Protein AF-A0A7Y1URE2-F1 (afdb_monomer)

Nearest PDB structures (foldseek):
  4oi3-assembly1_B  TM=9.497E-01  e=1.411E-06  Streptomyces coelicolor A3(2)
  2hmf-assembly1_A  TM=4.119E-01  e=2.012E-03  Methanocaldococcus jannaschii
  6mx1-assembly1_B  TM=4.037E-01  e=8.600E-03  Escherichia coli str. K-12 substr. MG1655
  1wd6-assembly1_B  TM=5.639E-01  e=8.575E-02  Escherichia coli
  6m7y-assembly1_A  TM=5.126E-01  e=2.877E-01  Lactococcus lactis subsp. lactis

Solvent-accessible surface area (backbone atoms only — not comparable to full-atom values): 9422 Å² total; per-residue (Å²): 118,55,36,32,39,34,33,37,72,73,52,63,86,64,47,78,65,56,55,38,53,46,50,54,37,32,65,75,50,21,73,84,51,61,29,42,80,74,42,65,49,73,44,84,87,75,18,31,38,37,40,36,32,37,22,85,44,72,66,40,46,42,51,36,34,38,71,46,69,59,55,60,64,79,43,78,41,81,48,63,67,74,52,51,50,41,50,72,57,83,57,56,62,53,99,70,55,41,47,31,48,97,91,37,77,55,82,81,52,65,50,77,47,76,51,72,51,88,62,47,70,58,41,29,72,75,66,32,59,72,55,36,53,51,50,37,53,51,50,51,51,54,54,51,60,56,26,72,81,67,68,47,34,75,47,46,76,71,82,64,22,39,37,31,26,27,81,112

pLDDT: mean 90.83, std 6.1, range [66.94, 98.0]

Secondary structure (DSSP, 8-state):
--EEEEEE---TT--HHHHHHHHHHHHHHHHHHT-EEEEEEEETTTTEEEEEEE-SSHHHHHHHHHHHTS---SEEEEE-HHHHHHHH----B-TT--BEETTEE----EEEEE---TTHHHHHHHH-HHHHHHHHHHHHHHHHHHHHHHT-EEEEE-SSSEEEEEE-

Structure (mmCIF, N/CA/C/O backbone):
data_AF-A0A7Y1URE2-F1
#
_entry.id   AF-A0A7Y1URE2-F1
#
loop_
_atom_site.group_PDB
_atom_site.id
_atom_site.type_symbol
_atom_site.label_atom_id
_atom_site.label_alt_id
_atom_site.label_comp_id
_atom_site.label_asym_id
_atom_site.label_entity_id
_atom_site.label_seq_id
_atom_site.pdbx_PDB_ins_code
_atom_site.Cartn_x
_atom_site.Cartn_y
_atom_site.Cartn_z
_atom_site.occupancy
_atom_site.B_iso_or_equiv
_atom_site.auth_seq_id
_atom_site.auth_comp_id
_atom_site.auth_asym_id
_atom_site.auth_atom_id
_atom_site.pdbx_PDB_model_num
ATOM 1 N N . MET A 1 1 ? 15.505 -8.077 4.315 1.00 85.00 1 MET A N 1
ATOM 2 C CA . MET A 1 1 ? 16.072 -6.731 4.072 1.00 85.00 1 MET A CA 1
ATOM 3 C C . MET A 1 1 ? 14.947 -5.711 4.288 1.00 85.00 1 MET A C 1
ATOM 5 O O . MET A 1 1 ? 13.811 -6.160 4.448 1.00 85.00 1 MET A O 1
ATOM 9 N N . PRO A 1 2 ? 15.208 -4.398 4.436 1.00 93.31 2 PRO A N 1
ATOM 10 C CA . PRO A 1 2 ? 14.131 -3.410 4.531 1.00 93.31 2 PRO A CA 1
ATOM 11 C C . PRO A 1 2 ? 13.315 -3.336 3.234 1.00 93.31 2 PRO A C 1
ATOM 13 O O . PRO A 1 2 ? 13.784 -3.728 2.164 1.00 93.31 2 PRO A O 1
ATOM 16 N N . LEU A 1 3 ? 12.081 -2.847 3.360 1.00 93.44 3 LEU A N 1
ATOM 17 C CA . LEU A 1 3 ? 11.193 -2.581 2.235 1.00 93.44 3 LEU A CA 1
ATOM 18 C C . LEU A 1 3 ? 11.102 -1.083 1.996 1.00 93.44 3 LEU A C 1
ATOM 20 O O . LEU A 1 3 ? 10.970 -0.304 2.941 1.00 93.44 3 LEU A O 1
ATOM 24 N N . TYR A 1 4 ? 11.085 -0.706 0.730 1.00 94.50 4 TYR A N 1
ATOM 25 C CA . TYR A 1 4 ? 10.939 0.662 0.279 1.00 94.50 4 TYR A CA 1
ATOM 26 C C . TYR A 1 4 ? 9.796 0.754 -0.723 1.00 94.50 4 TYR A C 1
ATOM 28 O O . TYR A 1 4 ? 9.644 -0.107 -1.583 1.00 94.50 4 TYR A O 1
ATOM 36 N N . MET A 1 5 ? 8.993 1.800 -0.587 1.00 94.12 5 MET A N 1
ATOM 37 C CA . MET A 1 5 ? 8.100 2.278 -1.628 1.00 94.12 5 MET A CA 1
ATOM 38 C C . MET A 1 5 ? 8.769 3.481 -2.269 1.00 94.12 5 MET A C 1
ATOM 40 O O . MET A 1 5 ? 9.007 4.480 -1.582 1.00 94.12 5 MET A O 1
ATOM 44 N N . ASP A 1 6 ? 9.065 3.406 -3.553 1.00 95.19 6 ASP A N 1
ATOM 45 C CA . ASP A 1 6 ? 9.459 4.583 -4.303 1.00 95.19 6 ASP A CA 1
ATOM 46 C C . ASP A 1 6 ? 8.294 5.203 -5.073 1.00 95.19 6 ASP A C 1
ATOM 48 O O . ASP A 1 6 ? 7.226 4.611 -5.241 1.00 95.19 6 ASP A O 1
ATOM 52 N N . VAL A 1 7 ? 8.483 6.462 -5.463 1.00 95.06 7 VAL A N 1
ATOM 53 C CA . VAL A 1 7 ? 7.481 7.241 -6.180 1.00 95.06 7 VAL A CA 1
ATOM 54 C C . VAL A 1 7 ? 8.125 7.952 -7.362 1.00 95.06 7 VAL A C 1
ATOM 56 O O . VAL A 1 7 ? 9.088 8.720 -7.229 1.00 95.06 7 VAL A O 1
ATOM 59 N N . HIS A 1 8 ? 7.520 7.746 -8.526 1.00 93.25 8 HIS A N 1
ATOM 60 C CA . HIS A 1 8 ? 7.864 8.366 -9.797 1.00 93.25 8 HIS A CA 1
ATOM 61 C C . HIS A 1 8 ? 6.701 9.258 -10.250 1.00 93.25 8 HIS A C 1
ATOM 63 O O . HIS A 1 8 ? 5.836 8.817 -11.008 1.00 93.25 8 HIS A O 1
ATOM 69 N N . PRO A 1 9 ? 6.615 10.507 -9.760 1.00 91.56 9 PRO A N 1
ATOM 70 C CA . PRO A 1 9 ? 5.598 11.439 -10.212 1.00 91.56 9 PRO A CA 1
ATOM 71 C C . PRO A 1 9 ? 5.946 12.034 -11.581 1.00 91.56 9 PRO A C 1
ATOM 73 O O . PRO A 1 9 ? 7.115 12.168 -11.935 1.00 91.56 9 PRO A O 1
ATOM 76 N N . GLY A 1 10 ? 4.926 12.503 -12.302 1.00 87.75 10 GLY A N 1
ATOM 77 C CA . GLY A 1 10 ? 5.123 13.351 -13.477 1.00 87.75 10 GLY A CA 1
ATOM 78 C C . GLY A 1 10 ? 5.670 12.607 -14.693 1.00 87.75 10 GLY A C 1
ATOM 79 O O . GLY A 1 10 ? 6.438 13.187 -15.455 1.00 87.75 10 GLY A O 1
ATOM 80 N N . LEU A 1 11 ? 5.254 11.354 -14.890 1.00 88.88 11 LEU A N 1
ATOM 81 C CA . LEU A 1 11 ? 5.639 10.518 -16.033 1.00 88.88 11 LEU A CA 1
ATOM 82 C C . LEU A 1 11 ? 4.997 10.948 -17.366 1.00 88.88 11 LEU A C 1
ATOM 84 O O . LEU A 1 11 ? 5.199 10.297 -18.383 1.00 88.88 11 LEU A O 1
ATOM 88 N N . GLY A 1 12 ? 4.265 12.065 -17.389 1.00 87.69 12 GLY A N 1
ATOM 89 C CA . GLY A 1 12 ? 3.748 12.660 -18.618 1.00 87.69 12 GLY A CA 1
ATOM 90 C C . GLY A 1 12 ? 2.724 11.765 -19.309 1.00 87.69 12 GLY A C 1
ATOM 91 O O . GLY A 1 12 ? 1.686 11.463 -18.730 1.00 87.69 12 GLY A O 1
ATOM 92 N N . ASP A 1 13 ? 3.015 11.395 -20.552 1.00 88.50 13 ASP A N 1
ATOM 93 C CA . ASP A 1 13 ? 2.208 10.543 -21.427 1.00 88.50 13 ASP A CA 1
ATOM 94 C C . ASP A 1 13 ? 2.556 9.049 -21.329 1.00 88.50 13 ASP A C 1
ATOM 96 O O . ASP A 1 13 ? 2.117 8.273 -22.177 1.00 88.50 13 ASP A O 1
ATOM 100 N N . ALA A 1 14 ? 3.315 8.644 -20.302 1.00 92.31 14 ALA A N 1
ATOM 101 C CA . ALA A 1 14 ? 3.603 7.240 -20.038 1.00 92.31 14 ALA A CA 1
ATOM 102 C C . ALA A 1 14 ? 2.316 6.412 -19.928 1.00 92.31 14 ALA A C 1
ATOM 104 O O . ALA A 1 14 ? 1.350 6.799 -19.266 1.00 92.31 14 ALA A O 1
ATOM 105 N N . THR A 1 15 ? 2.338 5.249 -20.560 1.00 92.31 15 THR A N 1
ATOM 106 C CA . THR A 1 15 ? 1.251 4.275 -20.564 1.00 92.31 15 THR A CA 1
ATOM 107 C C . THR A 1 15 ? 1.475 3.193 -19.502 1.00 92.31 15 THR A C 1
ATOM 109 O O . THR A 1 15 ? 2.604 2.993 -19.040 1.00 92.31 15 THR A O 1
ATOM 112 N N . PRO A 1 16 ? 0.429 2.439 -19.114 1.00 90.00 16 PRO A N 1
ATOM 113 C CA . PRO A 1 16 ? 0.595 1.253 -18.273 1.00 90.00 16 PRO A CA 1
ATOM 114 C C . PRO A 1 16 ? 1.599 0.237 -18.845 1.00 90.00 16 PRO A C 1
ATOM 116 O O . PRO A 1 16 ? 2.261 -0.476 -18.088 1.00 90.00 16 PRO A O 1
ATOM 119 N N . GLU A 1 17 ? 1.703 0.144 -20.170 1.00 91.31 17 GLU A N 1
ATOM 120 C CA . GLU A 1 17 ? 2.661 -0.709 -20.875 1.00 91.31 17 GLU A CA 1
ATOM 121 C C . GLU A 1 17 ? 4.100 -0.208 -20.704 1.00 91.31 17 GLU A C 1
ATOM 123 O O . GLU A 1 17 ? 4.972 -1.017 -20.397 1.00 91.31 17 GLU A O 1
ATOM 128 N N . ASP A 1 18 ? 4.339 1.104 -20.805 1.00 93.56 18 ASP A N 1
ATOM 129 C CA . ASP A 1 18 ? 5.677 1.686 -20.606 1.00 93.56 18 ASP A CA 1
ATOM 130 C C . ASP A 1 18 ? 6.203 1.420 -19.185 1.00 93.56 18 ASP A C 1
ATOM 132 O O . ASP A 1 18 ? 7.375 1.093 -18.991 1.00 93.56 18 ASP A O 1
ATOM 136 N N . VAL A 1 19 ? 5.331 1.532 -18.174 1.00 93.75 19 VAL A N 1
ATOM 137 C CA . VAL A 1 19 ? 5.698 1.266 -16.771 1.00 93.75 19 VAL A CA 1
ATOM 138 C C . VAL A 1 19 ? 5.958 -0.223 -16.536 1.00 93.75 19 VAL A C 1
ATOM 140 O O . VAL A 1 19 ? 6.901 -0.572 -15.829 1.00 93.75 19 VAL A O 1
ATOM 143 N N . ALA A 1 20 ? 5.168 -1.103 -17.157 1.00 93.38 20 ALA A N 1
ATOM 144 C CA . ALA A 1 20 ? 5.401 -2.543 -17.095 1.00 93.38 20 ALA A CA 1
ATOM 145 C C . ALA A 1 20 ? 6.742 -2.930 -17.738 1.00 93.38 20 ALA A C 1
ATOM 147 O O . ALA A 1 20 ? 7.493 -3.715 -17.165 1.00 93.38 20 ALA A O 1
ATOM 148 N N . GLU A 1 21 ? 7.077 -2.355 -18.896 1.00 95.00 21 GLU A N 1
ATOM 149 C CA . GLU A 1 21 ? 8.365 -2.586 -19.557 1.00 95.00 21 GLU A CA 1
ATOM 150 C C . GLU A 1 21 ? 9.540 -2.099 -18.695 1.00 95.00 21 GLU A C 1
ATOM 152 O O . GLU A 1 21 ? 10.533 -2.815 -18.548 1.00 95.00 21 GLU A O 1
ATOM 157 N N . ALA A 1 22 ? 9.419 -0.923 -18.069 1.00 95.69 22 AL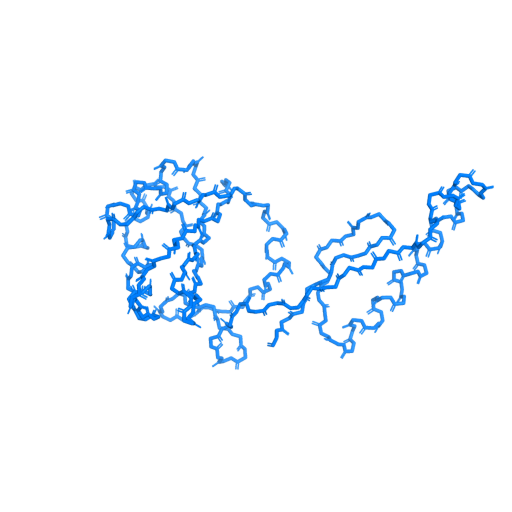A A N 1
ATOM 158 C CA . ALA A 1 22 ? 10.431 -0.413 -17.144 1.00 95.69 22 ALA A CA 1
ATOM 159 C C . ALA A 1 22 ? 10.662 -1.368 -15.959 1.00 95.69 22 ALA A C 1
ATOM 161 O O . ALA A 1 22 ? 11.807 -1.727 -15.684 1.00 95.69 22 ALA A O 1
ATOM 162 N N . HIS A 1 23 ? 9.584 -1.854 -15.336 1.00 95.88 23 HIS A N 1
ATOM 163 C CA . HIS A 1 23 ? 9.655 -2.829 -14.243 1.00 95.88 23 HIS A CA 1
ATOM 164 C C . HIS A 1 23 ? 10.281 -4.160 -14.685 1.00 95.88 23 HIS A C 1
ATOM 166 O O . HIS A 1 23 ? 11.103 -4.741 -13.979 1.00 95.88 23 HIS A O 1
ATOM 172 N N . LEU A 1 24 ? 9.965 -4.643 -15.889 1.00 96.19 24 LEU A N 1
ATOM 173 C CA . LEU A 1 24 ? 10.601 -5.843 -16.438 1.00 96.19 24 LEU A CA 1
ATOM 174 C C . LEU A 1 24 ? 12.114 -5.655 -16.645 1.00 96.19 24 LEU A C 1
ATOM 176 O O . LEU A 1 24 ? 12.871 -6.604 -16.432 1.00 96.19 24 LEU A O 1
ATOM 180 N N . HIS A 1 25 ? 12.576 -4.460 -17.025 1.00 96.88 25 HIS A N 1
ATOM 181 C CA . HIS A 1 25 ? 14.011 -4.157 -17.088 1.00 96.88 25 HIS A CA 1
ATOM 182 C C . HIS A 1 25 ? 14.665 -4.132 -15.703 1.00 96.88 25 HIS A C 1
ATOM 184 O O . HIS A 1 25 ? 15.783 -4.632 -15.560 1.00 96.88 25 HIS A O 1
ATOM 190 N N . ASP A 1 26 ? 13.978 -3.620 -14.680 1.00 97.19 26 ASP A N 1
ATOM 191 C CA . ASP A 1 26 ? 14.453 -3.690 -13.296 1.00 97.19 26 ASP A CA 1
ATOM 192 C C . ASP A 1 26 ? 14.645 -5.145 -12.847 1.00 97.19 26 ASP A C 1
ATOM 194 O O . ASP A 1 26 ? 15.719 -5.522 -12.367 1.00 97.19 26 ASP A O 1
ATOM 198 N N . LEU A 1 27 ? 13.642 -5.997 -13.088 1.00 96.75 27 LEU A N 1
ATOM 199 C CA . LEU A 1 27 ? 13.681 -7.418 -12.735 1.00 96.75 27 LEU A CA 1
ATOM 200 C C . LEU A 1 27 ? 14.843 -8.177 -13.394 1.00 96.75 27 LEU 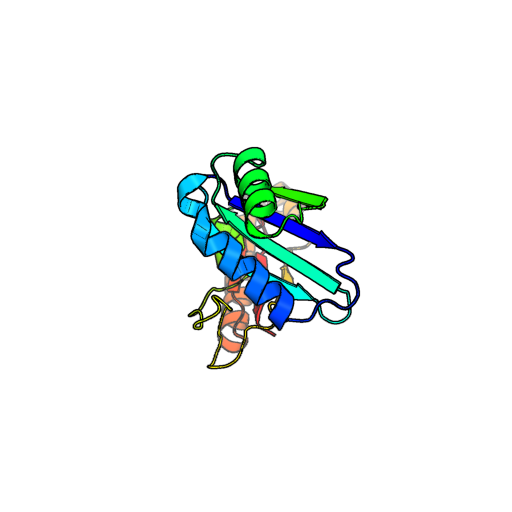A C 1
ATOM 202 O O . LEU A 1 27 ? 15.365 -9.120 -12.797 1.00 96.75 27 LEU A O 1
ATOM 206 N N . GLN A 1 28 ? 15.257 -7.785 -14.602 1.00 97.25 28 GLN A N 1
ATOM 207 C CA . GLN A 1 28 ? 16.349 -8.437 -15.335 1.00 97.25 28 GLN A CA 1
ATOM 208 C C . GLN A 1 28 ? 17.721 -8.238 -14.684 1.00 97.25 28 GLN A C 1
ATOM 210 O O . GLN A 1 28 ? 18.578 -9.110 -14.826 1.00 97.25 28 GLN A O 1
ATOM 215 N N . ILE A 1 29 ? 17.937 -7.114 -13.993 1.00 97.69 29 ILE A N 1
ATOM 216 C CA . ILE A 1 29 ? 19.250 -6.753 -13.435 1.00 97.69 29 ILE A CA 1
ATOM 217 C C . ILE A 1 29 ? 19.268 -6.678 -11.903 1.00 97.69 29 ILE A C 1
ATOM 219 O O . ILE A 1 29 ? 20.334 -6.499 -11.318 1.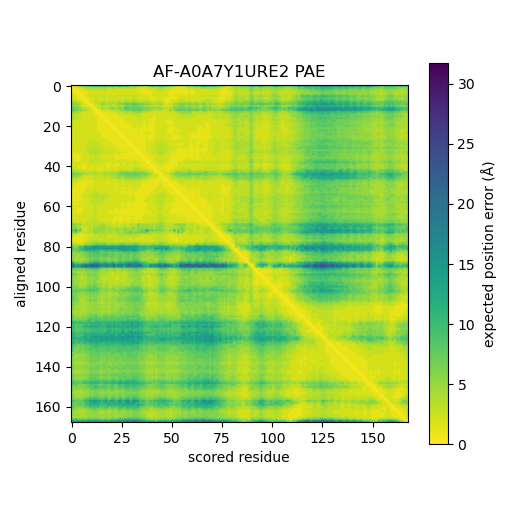00 97.69 29 ILE A O 1
ATOM 223 N N . GLN A 1 30 ? 18.120 -6.836 -11.236 1.00 97.88 30 GLN A N 1
ATOM 224 C CA . GLN A 1 30 ? 17.968 -6.675 -9.782 1.00 97.88 30 GLN A CA 1
ATOM 225 C C . GLN A 1 30 ? 18.982 -7.479 -8.948 1.00 97.88 30 GLN A C 1
ATOM 227 O O . GLN A 1 30 ? 19.525 -6.969 -7.961 1.00 97.88 30 GLN A O 1
ATOM 232 N N . ASP A 1 31 ? 19.305 -8.702 -9.382 1.00 97.81 31 ASP A N 1
ATOM 233 C CA . ASP A 1 31 ? 20.233 -9.597 -8.685 1.00 97.81 31 ASP A CA 1
ATOM 234 C C . ASP A 1 31 ? 21.659 -9.021 -8.637 1.00 97.81 31 ASP A C 1
ATOM 236 O O . ASP A 1 31 ? 22.379 -9.235 -7.659 1.00 97.81 31 ASP A O 1
ATOM 240 N N . GLU A 1 32 ? 22.067 -8.237 -9.644 1.00 98.00 32 GLU A N 1
ATOM 241 C CA . GLU A 1 32 ? 23.380 -7.573 -9.687 1.00 98.00 32 GLU A CA 1
ATOM 242 C C . GLU A 1 32 ? 23.524 -6.498 -8.600 1.00 98.00 32 GLU A C 1
ATOM 244 O O . GLU A 1 32 ? 24.634 -6.209 -8.145 1.00 98.00 32 GLU A O 1
ATOM 249 N N . TYR A 1 33 ? 22.399 -5.936 -8.156 1.00 97.69 33 TYR A N 1
ATOM 250 C CA . TYR A 1 33 ? 22.323 -4.894 -7.133 1.00 97.69 33 TYR A CA 1
ATOM 251 C C . TYR A 1 33 ? 21.905 -5.440 -5.762 1.00 97.69 33 TYR A C 1
ATOM 253 O O . TYR A 1 33 ? 21.863 -4.685 -4.789 1.00 97.69 33 TYR A O 1
ATOM 261 N N . GLY A 1 34 ? 21.609 -6.741 -5.664 1.00 97.31 34 GLY A N 1
ATOM 262 C CA . GLY A 1 34 ? 21.112 -7.366 -4.439 1.00 97.31 34 GLY A CA 1
ATOM 263 C C . GLY A 1 34 ? 19.762 -6.807 -3.987 1.00 97.31 34 GLY A C 1
ATOM 264 O O . GLY A 1 34 ? 19.493 -6.770 -2.786 1.00 97.31 34 GLY A O 1
ATOM 265 N N . VAL A 1 35 ? 18.943 -6.337 -4.930 1.00 97.62 35 VAL A N 1
ATOM 266 C CA . VAL A 1 35 ? 17.591 -5.825 -4.681 1.00 97.62 35 VAL A CA 1
ATOM 267 C C . VAL A 1 35 ? 16.558 -6.798 -5.228 1.00 97.62 35 VAL A C 1
ATOM 269 O O . VAL A 1 35 ? 16.871 -7.655 -6.050 1.00 97.62 35 VAL A O 1
ATOM 272 N N . ARG A 1 36 ? 15.321 -6.675 -4.756 1.00 95.62 36 ARG A N 1
ATOM 273 C CA . ARG A 1 36 ? 14.200 -7.480 -5.221 1.00 95.62 36 ARG A CA 1
ATOM 274 C C . ARG A 1 36 ? 12.974 -6.602 -5.406 1.00 95.62 36 ARG A C 1
ATOM 276 O O . ARG A 1 36 ? 12.401 -6.134 -4.422 1.00 95.62 36 ARG A O 1
ATOM 283 N N . PHE A 1 37 ? 12.573 -6.394 -6.651 1.00 94.00 37 PHE A N 1
ATOM 284 C CA . PHE A 1 37 ? 11.318 -5.720 -6.968 1.00 94.00 37 PHE A CA 1
ATOM 285 C C . PHE A 1 37 ? 10.160 -6.675 -6.685 1.00 94.00 37 PHE A C 1
ATOM 287 O O . PHE A 1 37 ? 10.222 -7.854 -7.028 1.00 94.0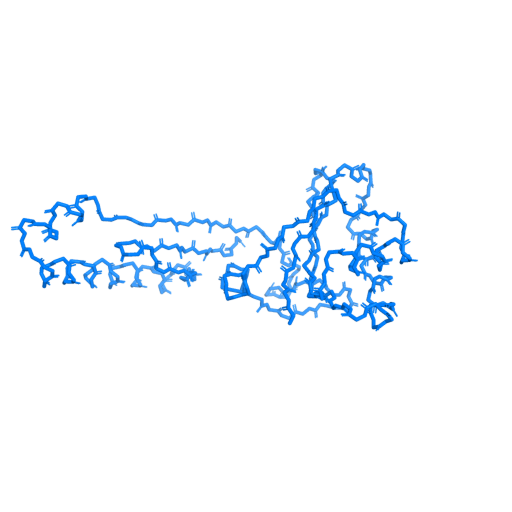0 37 PHE A O 1
ATOM 294 N N . LEU A 1 38 ? 9.154 -6.193 -5.956 1.00 89.56 38 LEU A N 1
ATOM 295 C CA . LEU A 1 38 ? 8.052 -7.015 -5.448 1.00 89.56 38 LEU A CA 1
ATOM 296 C C . LEU A 1 38 ? 6.738 -6.772 -6.174 1.00 89.56 38 LEU A C 1
ATOM 298 O O . LEU A 1 38 ? 5.929 -7.684 -6.269 1.00 89.56 38 LEU A O 1
ATOM 302 N N . SER A 1 39 ? 6.484 -5.523 -6.553 1.00 88.81 39 SER A N 1
ATOM 303 C CA . SER A 1 39 ? 5.260 -5.096 -7.224 1.00 88.81 39 SER A CA 1
ATOM 304 C C . SER A 1 39 ? 5.443 -3.666 -7.711 1.00 88.81 39 SER A C 1
ATOM 306 O O . SER A 1 39 ? 6.266 -2.922 -7.171 1.00 88.81 39 SER A O 1
ATOM 308 N N . TYR A 1 40 ? 4.605 -3.260 -8.657 1.00 92.56 40 TYR A N 1
ATOM 309 C CA . TYR A 1 40 ? 4.480 -1.876 -9.089 1.00 92.56 40 TYR A CA 1
ATOM 310 C C . TYR A 1 40 ? 3.013 -1.486 -9.267 1.00 92.56 40 TYR A C 1
ATOM 312 O O . TYR A 1 40 ? 2.133 -2.340 -9.391 1.00 92.56 40 TYR A O 1
ATOM 320 N N . TRP A 1 41 ? 2.757 -0.182 -9.285 1.00 91.94 41 TRP A N 1
ATOM 321 C CA . TRP A 1 41 ? 1.446 0.398 -9.556 1.00 91.94 41 TRP A CA 1
ATOM 322 C C . TRP A 1 41 ? 1.583 1.644 -10.411 1.00 91.94 41 TRP A C 1
ATOM 324 O O . TRP A 1 41 ? 2.546 2.397 -10.266 1.00 91.94 41 TRP A O 1
ATOM 334 N N . PHE A 1 42 ? 0.587 1.892 -11.257 1.00 92.12 42 PHE A N 1
ATOM 335 C CA . PHE A 1 42 ? 0.516 3.086 -12.087 1.00 92.12 42 PHE A CA 1
ATOM 336 C C . PHE A 1 42 ? -0.844 3.772 -11.936 1.00 92.12 42 PHE A C 1
ATOM 338 O O . PHE A 1 42 ? -1.888 3.136 -12.058 1.00 92.12 42 PHE A O 1
ATOM 345 N N . SER A 1 43 ? -0.816 5.073 -11.652 1.00 90.38 43 SER A N 1
ATOM 346 C CA . SER A 1 43 ? -1.993 5.940 -11.571 1.00 90.38 43 SER A CA 1
ATOM 347 C C . SER A 1 43 ? -2.182 6.652 -12.906 1.00 90.38 43 SER A C 1
ATOM 349 O O . SER A 1 43 ? -1.488 7.632 -13.193 1.00 90.38 43 SER A O 1
ATOM 351 N N . ASP A 1 44 ? -3.115 6.149 -13.708 1.00 84.94 44 ASP A N 1
ATOM 352 C CA . ASP A 1 44 ? -3.592 6.761 -14.951 1.00 84.94 44 ASP A CA 1
ATOM 353 C C . ASP A 1 44 ? -4.925 7.488 -14.671 1.00 84.94 44 ASP A C 1
ATOM 355 O O . ASP A 1 44 ? -5.844 6.851 -14.142 1.00 84.94 44 ASP A O 1
ATOM 359 N N . PRO A 1 45 ? -5.073 8.796 -14.985 1.00 87.62 45 PRO A N 1
ATOM 360 C CA . PRO A 1 45 ? -4.205 9.642 -15.817 1.00 87.62 45 PRO A CA 1
ATOM 361 C C . PRO A 1 45 ? -3.233 10.559 -15.069 1.00 87.62 45 PRO A C 1
ATOM 363 O O . PRO A 1 45 ? -2.658 11.466 -15.671 1.00 87.62 45 PRO A O 1
ATOM 366 N N . GLU A 1 46 ? -3.031 10.392 -13.762 1.00 88.31 46 GLU A N 1
ATOM 367 C CA . GLU A 1 46 ? -2.146 11.277 -12.991 1.00 88.31 46 GLU A CA 1
ATOM 368 C C . GLU A 1 46 ? -0.659 11.145 -13.362 1.00 88.31 46 GLU A C 1
ATOM 370 O O . GLU A 1 46 ? 0.139 12.005 -12.969 1.00 88.31 46 GLU A O 1
ATOM 375 N N . GLY A 1 47 ? -0.277 10.090 -14.088 1.00 91.06 47 GLY A N 1
ATOM 376 C CA . GLY A 1 47 ? 1.087 9.858 -14.556 1.00 91.06 47 GLY A CA 1
ATOM 377 C C . GLY A 1 47 ? 2.048 9.631 -13.393 1.00 91.06 47 GLY A C 1
ATOM 378 O O . GLY A 1 47 ? 3.094 10.282 -13.309 1.00 91.06 47 GLY A O 1
ATOM 379 N N . LYS A 1 48 ? 1.668 8.765 -12.446 1.00 92.81 48 LYS A N 1
ATOM 380 C CA . LYS A 1 48 ? 2.497 8.415 -11.282 1.00 92.81 48 LYS A CA 1
ATOM 381 C C . LYS A 1 48 ? 2.708 6.915 -11.201 1.00 92.81 48 LYS A C 1
ATOM 383 O O . LYS A 1 48 ? 1.724 6.183 -11.191 1.00 92.81 48 LYS A O 1
ATOM 388 N N . ALA A 1 49 ? 3.958 6.481 -11.076 1.00 93.56 49 ALA A N 1
ATOM 389 C CA . ALA A 1 49 ? 4.283 5.092 -10.772 1.00 93.56 49 ALA A CA 1
ATOM 390 C C . ALA A 1 49 ? 4.826 4.942 -9.347 1.00 93.56 49 ALA A C 1
ATOM 392 O O . ALA A 1 49 ? 5.386 5.885 -8.778 1.00 93.56 49 ALA A O 1
ATOM 393 N N . PHE A 1 50 ? 4.638 3.753 -8.794 1.00 93.62 50 PHE A N 1
ATOM 394 C CA . PHE A 1 50 ? 5.093 3.352 -7.472 1.00 93.62 50 PHE A CA 1
ATOM 395 C C . PHE A 1 50 ? 5.705 1.961 -7.581 1.00 93.62 50 PHE A C 1
ATOM 397 O O . PHE A 1 50 ? 5.028 1.076 -8.105 1.00 93.62 50 PHE A O 1
ATOM 404 N N . CYS A 1 51 ? 6.910 1.746 -7.061 1.00 94.00 51 CYS A N 1
ATOM 405 C CA . CYS A 1 51 ? 7.505 0.416 -6.976 1.00 94.00 51 CYS A CA 1
ATOM 406 C C . CYS A 1 51 ? 7.723 0.031 -5.512 1.00 94.00 51 CYS A C 1
ATOM 408 O O . CYS A 1 51 ? 8.195 0.818 -4.688 1.00 94.00 51 CYS A O 1
ATOM 410 N N . LEU A 1 52 ? 7.370 -1.209 -5.180 1.00 93.06 52 LEU A N 1
ATOM 411 C CA . LEU A 1 52 ? 7.700 -1.824 -3.903 1.00 93.06 52 LEU A CA 1
ATOM 412 C C . LEU A 1 52 ? 8.957 -2.668 -4.074 1.00 93.06 52 LEU A C 1
ATOM 414 O O . LEU A 1 52 ? 8.963 -3.631 -4.840 1.00 93.06 52 LEU A O 1
ATOM 418 N N . VAL A 1 53 ? 9.993 -2.351 -3.306 1.00 94.56 53 VAL A N 1
ATOM 419 C CA . VAL A 1 53 ? 11.316 -2.957 -3.454 1.00 94.56 53 VAL A CA 1
ATOM 420 C C . VAL A 1 53 ? 11.841 -3.413 -2.102 1.00 94.56 53 VAL A C 1
ATOM 422 O O . VAL A 1 53 ? 11.834 -2.668 -1.124 1.00 94.56 53 VAL A O 1
ATOM 425 N N . GLU A 1 54 ? 12.335 -4.641 -2.034 1.00 95.06 54 GLU A N 1
ATOM 426 C CA . GLU A 1 54 ? 13.188 -5.094 -0.945 1.00 95.06 54 GLU A CA 1
ATOM 427 C C . GLU A 1 54 ? 14.653 -4.823 -1.323 1.00 95.06 54 GLU A C 1
ATOM 429 O O . GLU A 1 54 ? 15.147 -5.336 -2.323 1.00 95.06 54 GLU A O 1
ATOM 434 N N . ALA A 1 55 ? 15.368 -4.022 -0.536 1.00 96.50 55 ALA A N 1
ATOM 435 C CA . ALA A 1 55 ? 16.740 -3.619 -0.858 1.00 96.50 55 ALA A CA 1
ATOM 436 C C . ALA A 1 55 ? 17.594 -3.495 0.411 1.00 96.50 55 ALA A C 1
ATOM 438 O O . ALA A 1 55 ? 17.045 -3.263 1.485 1.00 96.50 55 ALA A O 1
ATOM 439 N N . PRO A 1 56 ? 18.930 -3.627 0.337 1.00 96.88 56 PRO A N 1
ATOM 440 C CA . PRO A 1 56 ? 19.798 -3.390 1.490 1.00 96.88 56 PRO A CA 1
ATOM 441 C C . PRO A 1 56 ? 19.800 -1.913 1.914 1.00 96.88 56 PRO A C 1
ATOM 443 O O . PRO A 1 56 ? 19.904 -1.621 3.104 1.00 96.88 56 PRO A O 1
ATOM 446 N N . ASP A 1 57 ? 19.666 -1.003 0.946 1.00 96.69 57 ASP A N 1
ATOM 447 C CA . ASP A 1 57 ? 19.568 0.440 1.133 1.00 96.69 57 ASP A CA 1
ATOM 448 C C . ASP A 1 57 ? 18.947 1.125 -0.101 1.00 96.69 57 ASP A C 1
ATOM 450 O O . ASP A 1 57 ? 18.847 0.549 -1.189 1.00 96.69 57 ASP A O 1
ATOM 454 N N . VAL A 1 58 ? 18.562 2.395 0.068 1.00 97.00 58 VAL A N 1
ATOM 455 C CA . VAL A 1 58 ? 17.983 3.237 -0.995 1.00 97.00 58 VAL A CA 1
ATOM 456 C C . VAL A 1 58 ? 18.942 3.420 -2.179 1.00 97.00 58 VAL A C 1
ATOM 458 O O . VAL A 1 58 ? 18.507 3.549 -3.325 1.00 97.00 58 VAL A O 1
ATOM 461 N N . ALA A 1 59 ? 20.255 3.432 -1.929 1.00 97.12 59 ALA A N 1
ATOM 462 C CA . ALA A 1 59 ? 21.246 3.651 -2.978 1.00 97.12 59 ALA A CA 1
ATOM 463 C C . ALA A 1 59 ? 21.290 2.478 -3.966 1.00 97.12 59 ALA A C 1
ATOM 465 O O . ALA A 1 59 ? 21.394 2.707 -5.170 1.00 97.12 59 ALA A O 1
ATOM 466 N N . SER A 1 60 ? 21.152 1.249 -3.472 1.00 97.38 60 SER A N 1
ATOM 467 C CA . SER A 1 60 ? 21.181 0.024 -4.272 1.00 97.38 60 SER A CA 1
ATOM 468 C C . SER A 1 60 ? 19.976 -0.068 -5.209 1.00 97.38 60 SER A C 1
ATOM 470 O O . SER A 1 60 ? 20.157 -0.277 -6.407 1.00 97.38 60 SER A O 1
ATOM 472 N N . MET A 1 61 ? 18.759 0.199 -4.714 1.00 96.31 61 MET A N 1
ATOM 473 C CA . MET A 1 61 ? 17.558 0.221 -5.569 1.00 96.31 61 MET A CA 1
ATOM 474 C C . MET A 1 61 ? 17.580 1.372 -6.583 1.00 96.31 61 MET A C 1
ATOM 476 O O . MET A 1 61 ? 17.247 1.182 -7.748 1.00 96.31 61 MET A O 1
ATOM 480 N N . THR A 1 62 ? 18.071 2.550 -6.183 1.00 96.75 62 THR A N 1
ATOM 481 C CA . THR A 1 62 ? 18.199 3.702 -7.091 1.00 96.75 62 THR A CA 1
ATOM 482 C C . THR A 1 62 ? 19.219 3.421 -8.195 1.00 96.75 62 THR A C 1
ATOM 484 O O . THR A 1 62 ? 19.034 3.834 -9.341 1.00 96.75 62 THR A O 1
ATOM 487 N N . ALA A 1 63 ? 20.312 2.728 -7.863 1.00 97.19 63 ALA A N 1
ATOM 488 C CA . ALA A 1 63 ? 21.323 2.329 -8.831 1.00 97.19 63 ALA A CA 1
ATOM 489 C C . ALA A 1 63 ? 20.781 1.301 -9.834 1.00 97.19 63 ALA A C 1
ATOM 491 O O . ALA A 1 63 ? 21.101 1.422 -11.016 1.00 97.19 63 ALA A O 1
ATOM 492 N N . CYS A 1 64 ? 19.937 0.368 -9.380 1.00 97.50 64 CYS A N 1
ATOM 493 C CA . CYS A 1 64 ? 19.240 -0.584 -10.242 1.00 97.50 64 CYS A CA 1
ATOM 494 C C . CYS A 1 64 ? 18.334 0.138 -11.249 1.00 97.50 64 CYS A C 1
ATOM 496 O O . CYS A 1 64 ? 18.606 0.070 -12.444 1.00 97.50 64 CYS A O 1
ATOM 498 N N . HIS A 1 65 ? 17.378 0.950 -10.787 1.00 96.69 65 HIS A N 1
ATOM 499 C CA . HIS A 1 65 ? 16.499 1.743 -11.662 1.00 96.69 65 HIS A CA 1
ATOM 500 C C . HIS A 1 65 ? 17.263 2.577 -12.697 1.00 96.69 65 HIS A C 1
ATOM 502 O O . HIS A 1 65 ? 16.965 2.600 -13.898 1.00 96.69 65 HIS A O 1
ATOM 508 N N . LYS A 1 66 ? 18.329 3.248 -12.246 1.00 96.31 66 LYS A N 1
ATOM 509 C CA . LYS A 1 66 ? 19.179 4.051 -1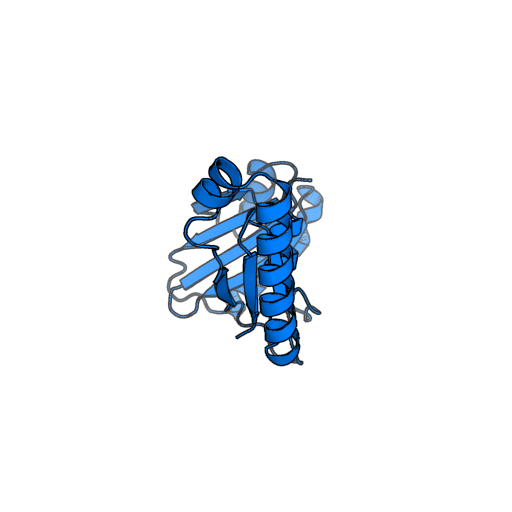3.125 1.00 96.31 66 LYS A CA 1
ATOM 510 C C . LYS A 1 66 ? 19.857 3.210 -14.210 1.00 96.31 66 LYS A C 1
ATOM 512 O O . LYS A 1 66 ? 20.037 3.708 -15.319 1.00 96.31 66 LYS A O 1
ATOM 517 N N . ALA A 1 67 ? 20.282 1.993 -13.894 1.00 96.69 67 ALA A N 1
ATOM 518 C CA . ALA A 1 67 ? 20.910 1.097 -14.857 1.00 96.69 67 ALA A CA 1
ATOM 519 C C . ALA A 1 67 ? 19.891 0.422 -15.787 1.00 96.69 67 ALA A C 1
ATOM 521 O O . ALA A 1 67 ? 20.202 0.237 -16.961 1.00 96.69 67 ALA A O 1
ATOM 522 N N . ALA A 1 68 ? 18.692 0.117 -15.286 1.00 95.81 68 ALA A N 1
ATOM 523 C CA . ALA A 1 68 ? 17.627 -0.552 -16.024 1.00 95.81 68 ALA A CA 1
ATOM 524 C C . ALA A 1 68 ? 17.009 0.351 -17.098 1.00 95.81 68 ALA A C 1
ATOM 526 O O . ALA A 1 68 ? 16.973 -0.006 -18.273 1.00 95.81 68 ALA A O 1
ATOM 527 N N . HIS A 1 69 ? 16.550 1.542 -16.710 1.00 92.69 69 HIS A N 1
ATOM 528 C CA . HIS A 1 69 ? 15.797 2.435 -17.601 1.00 92.69 69 HIS A CA 1
ATOM 529 C C . HIS A 1 69 ? 16.143 3.923 -17.416 1.00 92.69 69 HIS A C 1
ATOM 531 O O . HIS A 1 69 ? 15.574 4.793 -18.074 1.00 92.69 69 HIS A O 1
ATOM 537 N N . GLY A 1 70 ? 17.086 4.255 -16.528 1.00 91.69 70 GLY A N 1
ATOM 538 C CA . GLY A 1 70 ? 17.621 5.613 -16.379 1.00 91.69 70 GLY A CA 1
ATOM 539 C C . GLY A 1 70 ? 16.741 6.588 -15.594 1.00 91.69 70 GLY A C 1
ATOM 540 O O . GLY A 1 70 ? 17.197 7.694 -15.294 1.00 91.69 70 GLY A O 1
ATOM 541 N N . LEU A 1 71 ? 15.520 6.195 -15.221 1.00 86.81 71 LEU A N 1
ATOM 542 C CA . LEU A 1 71 ? 14.667 6.995 -14.341 1.00 86.81 71 LEU A CA 1
ATOM 543 C C . LEU A 1 71 ? 15.055 6.692 -12.899 1.00 86.81 71 LEU A C 1
ATOM 545 O O . LEU A 1 71 ? 15.223 5.538 -12.540 1.00 86.81 71 LEU A O 1
ATOM 549 N N . MET A 1 72 ? 15.195 7.720 -12.073 1.00 88.06 72 MET A N 1
ATOM 550 C CA . MET A 1 72 ? 15.403 7.547 -10.637 1.00 88.06 72 MET A CA 1
ATOM 551 C C . MET A 1 72 ? 14.127 7.940 -9.900 1.00 88.06 72 MET A C 1
ATOM 553 O O . MET A 1 72 ? 13.422 8.851 -10.356 1.00 88.06 72 MET A O 1
ATOM 557 N N . PRO A 1 73 ? 13.837 7.298 -8.763 1.00 84.94 73 PRO A N 1
ATOM 558 C CA . PRO A 1 73 ? 12.714 7.701 -7.944 1.00 84.94 73 PRO A CA 1
ATOM 559 C C . PRO A 1 73 ? 12.926 9.111 -7.394 1.00 84.94 73 PRO A C 1
ATOM 561 O O . PRO A 1 73 ? 14.048 9.520 -7.081 1.00 84.94 73 PRO A O 1
ATOM 564 N N . HIS A 1 74 ? 11.839 9.869 -7.285 1.00 90.12 74 HIS A N 1
ATOM 565 C CA . HIS A 1 74 ? 11.879 11.223 -6.725 1.00 90.12 74 HIS A CA 1
ATOM 566 C C . HIS A 1 74 ? 11.720 11.205 -5.206 1.00 90.12 74 HIS A C 1
ATOM 568 O O . HIS A 1 74 ? 12.249 12.071 -4.509 1.00 90.12 74 HIS A O 1
ATOM 574 N N . GLU A 1 75 ? 10.991 10.215 -4.704 1.00 94.38 75 GLU A N 1
ATOM 575 C CA . GLU A 1 75 ? 10.743 9.991 -3.291 1.00 94.38 75 GLU A CA 1
ATOM 576 C C . GLU A 1 75 ? 10.897 8.500 -3.000 1.00 94.38 75 GLU A C 1
ATOM 578 O O . GLU A 1 75 ? 10.519 7.668 -3.822 1.00 94.38 75 GLU A O 1
ATOM 583 N N . VAL A 1 76 ? 11.476 8.174 -1.844 1.00 95.56 76 VAL A N 1
ATOM 584 C CA . VAL A 1 76 ? 11.627 6.801 -1.360 1.00 95.56 76 VAL A CA 1
ATOM 585 C C . VAL A 1 76 ? 11.243 6.776 0.112 1.00 95.56 76 VAL A C 1
ATOM 587 O O . VAL A 1 76 ? 11.776 7.544 0.916 1.00 95.56 76 VAL A O 1
ATOM 590 N N . ILE A 1 77 ? 10.310 5.898 0.459 1.00 94.50 77 ILE A N 1
ATOM 591 C CA . ILE A 1 77 ? 9.723 5.765 1.789 1.00 94.50 77 ILE A CA 1
ATOM 592 C C . ILE A 1 77 ? 10.005 4.350 2.281 1.00 94.50 77 ILE A C 1
ATOM 594 O O . ILE A 1 77 ? 9.625 3.382 1.632 1.00 94.50 77 ILE A O 1
ATOM 598 N N . GLU A 1 78 ? 10.642 4.203 3.440 1.00 93.44 78 GLU A N 1
ATOM 599 C CA . GLU A 1 78 ? 10.751 2.889 4.081 1.00 93.44 78 GLU A CA 1
ATOM 600 C C . GLU A 1 78 ? 9.377 2.453 4.608 1.00 93.44 78 GLU A C 1
ATOM 602 O O . GLU A 1 78 ? 8.703 3.204 5.320 1.00 93.44 78 GLU A O 1
ATOM 607 N N . VAL A 1 79 ? 8.953 1.237 4.264 1.00 89.50 79 VAL A N 1
ATOM 608 C CA . VAL A 1 79 ? 7.635 0.698 4.616 1.00 89.50 79 VAL A CA 1
ATOM 609 C C . VAL A 1 79 ? 7.751 -0.540 5.503 1.00 89.50 79 VAL A C 1
ATOM 611 O O . VAL A 1 79 ? 8.627 -1.386 5.350 1.00 89.50 79 VAL A O 1
ATOM 614 N N . GLY A 1 80 ? 6.836 -0.667 6.465 1.00 83.69 80 GLY A N 1
ATOM 615 C CA . GLY A 1 80 ? 6.789 -1.827 7.355 1.00 83.69 80 GLY A CA 1
ATOM 616 C C . GLY A 1 80 ? 6.114 -3.034 6.697 1.00 83.69 80 GLY A C 1
ATOM 617 O O . GLY A 1 80 ? 4.930 -2.960 6.368 1.00 83.69 80 GLY A O 1
ATOM 618 N N . ALA A 1 81 ? 6.832 -4.158 6.601 1.00 68.00 81 ALA A N 1
ATOM 619 C CA . ALA A 1 81 ? 6.396 -5.382 5.913 1.00 68.00 81 ALA A CA 1
ATOM 620 C C . ALA A 1 81 ? 4.995 -5.916 6.281 1.00 68.00 81 ALA A C 1
ATOM 622 O O . ALA A 1 81 ? 4.162 -6.008 5.379 1.00 68.00 81 ALA A O 1
ATOM 623 N N . PRO A 1 82 ? 4.657 -6.208 7.557 1.00 66.94 82 PRO A N 1
ATOM 624 C CA . PRO A 1 82 ? 3.344 -6.780 7.869 1.00 66.94 82 PRO A CA 1
ATOM 625 C C . PRO A 1 82 ? 2.195 -5.828 7.513 1.00 66.94 82 PRO A C 1
ATOM 6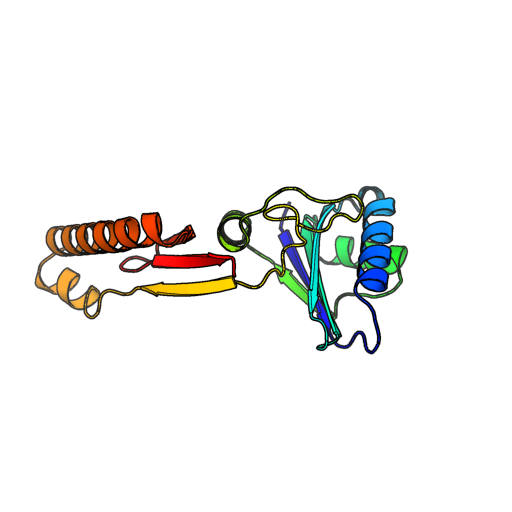27 O O . PRO A 1 82 ? 1.127 -6.277 7.112 1.00 66.94 82 PRO A O 1
ATOM 630 N N . THR A 1 83 ? 2.425 -4.513 7.599 1.00 72.56 83 THR A N 1
ATOM 631 C CA . THR A 1 83 ? 1.399 -3.507 7.309 1.00 72.56 83 THR A CA 1
ATOM 632 C C . THR A 1 83 ? 1.023 -3.509 5.836 1.00 72.56 83 THR A C 1
ATOM 634 O O . THR A 1 83 ? -0.158 -3.412 5.521 1.00 72.56 83 THR A O 1
ATOM 637 N N . LEU A 1 84 ? 2.000 -3.612 4.931 1.00 77.94 84 LEU A N 1
ATOM 638 C CA . LEU A 1 84 ? 1.727 -3.480 3.505 1.00 77.94 84 LEU A CA 1
ATOM 639 C C . LEU A 1 84 ? 1.010 -4.708 2.943 1.00 77.94 84 LEU A C 1
ATOM 641 O O . LEU A 1 84 ? 0.042 -4.553 2.210 1.00 77.94 84 LEU A O 1
ATOM 645 N N . GLU A 1 85 ? 1.420 -5.916 3.327 1.00 78.25 85 GLU A N 1
ATOM 646 C CA . GLU A 1 85 ? 0.728 -7.145 2.916 1.00 78.25 85 GLU A CA 1
ATOM 647 C C . GLU A 1 85 ? -0.711 -7.184 3.434 1.00 78.25 85 GLU A C 1
ATOM 649 O O . GLU A 1 85 ? -1.639 -7.488 2.686 1.00 78.25 85 GLU A O 1
ATOM 654 N N . GLN A 1 86 ? -0.923 -6.808 4.697 1.00 80.75 86 GLN A N 1
ATOM 655 C CA . GLN A 1 86 ? -2.264 -6.730 5.276 1.00 80.75 86 GLN A CA 1
ATOM 656 C C . GLN A 1 86 ? -3.100 -5.613 4.638 1.00 80.75 86 GLN A C 1
ATOM 658 O O . GLN A 1 86 ? -4.316 -5.742 4.503 1.00 80.75 86 GLN A O 1
ATOM 663 N N . PHE A 1 87 ? -2.467 -4.526 4.214 1.00 85.19 87 PHE A N 1
ATOM 664 C CA . PHE A 1 87 ? -3.142 -3.422 3.550 1.00 85.19 87 PHE A CA 1
ATOM 665 C C . PHE A 1 87 ? -3.540 -3.769 2.108 1.00 85.19 87 PHE A C 1
ATOM 6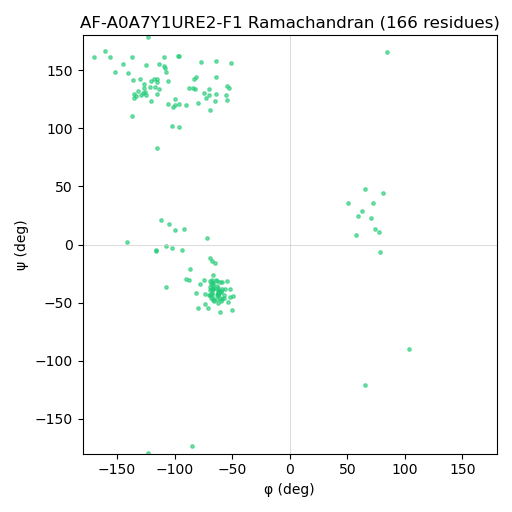67 O O . PHE A 1 87 ? -4.711 -3.628 1.747 1.00 85.19 87 PHE A O 1
ATOM 674 N N . MET A 1 88 ? -2.594 -4.275 1.315 1.00 83.19 88 MET A N 1
ATOM 675 C CA . MET A 1 88 ? -2.766 -4.546 -0.113 1.00 83.19 88 MET A CA 1
ATOM 676 C C . MET A 1 88 ? -3.479 -5.872 -0.366 1.00 83.19 88 MET A C 1
ATOM 678 O O . MET A 1 88 ? -4.411 -5.897 -1.160 1.00 83.19 88 MET A O 1
ATOM 682 N N . GLY A 1 89 ? -3.163 -6.938 0.372 1.00 76.00 89 GLY A N 1
ATOM 683 C CA . GLY A 1 89 ? -3.879 -8.213 0.277 1.00 76.00 89 GLY A CA 1
ATOM 684 C C . GLY A 1 89 ? -3.468 -9.112 -0.871 1.00 76.00 89 GLY A C 1
ATOM 685 O O . GLY A 1 89 ? -4.346 -9.627 -1.556 1.00 76.00 89 GLY A O 1
ATOM 686 N N . TYR A 1 90 ? -2.164 -9.256 -1.088 1.00 67.19 90 TYR A N 1
ATOM 687 C CA . TYR A 1 90 ? -1.624 -9.793 -2.330 1.00 67.19 90 TYR A CA 1
ATOM 688 C C . TYR A 1 90 ? -2.213 -11.140 -2.750 1.00 67.19 90 TYR A C 1
ATOM 690 O O . TYR A 1 90 ? -2.349 -12.081 -1.966 1.00 67.19 90 TYR A O 1
ATOM 698 N N . THR A 1 91 ? -2.523 -11.183 -4.036 1.00 67.06 91 THR A N 1
ATOM 699 C CA . THR A 1 91 ? -2.928 -12.342 -4.823 1.00 67.06 91 THR A CA 1
ATOM 700 C C . THR A 1 91 ? -1.952 -12.475 -6.000 1.00 67.06 91 THR A C 1
ATOM 702 O O . THR A 1 91 ? -0.948 -11.765 -6.046 1.00 67.06 91 THR A O 1
ATOM 705 N N . GLU A 1 92 ? -2.165 -13.470 -6.855 1.00 81.44 92 GLU A N 1
ATOM 706 C CA . GLU A 1 92 ? -1.254 -13.911 -7.921 1.00 81.44 92 GLU A CA 1
ATOM 707 C C . GLU A 1 92 ? -0.771 -12.766 -8.831 1.00 81.44 92 GLU A C 1
ATOM 709 O O . GLU A 1 92 ? -1.442 -11.749 -8.956 1.00 81.44 92 GLU A O 1
ATOM 714 N N . VAL A 1 93 ? 0.382 -12.932 -9.483 1.00 87.12 93 VAL A N 1
ATOM 715 C CA . VAL A 1 93 ? 0.883 -11.985 -10.494 1.00 87.12 93 VAL A CA 1
ATOM 716 C C . VAL A 1 93 ? 0.786 -12.577 -11.901 1.00 87.12 93 VAL A C 1
ATOM 718 O O . VAL A 1 93 ? 0.831 -13.801 -12.059 1.00 87.12 93 VAL A O 1
ATOM 721 N N . ASP A 1 94 ? 0.641 -11.728 -12.921 1.00 88.31 94 ASP A N 1
ATOM 722 C CA . ASP A 1 94 ? 0.688 -12.137 -14.331 1.00 88.31 94 ASP A CA 1
ATOM 723 C C . ASP A 1 94 ? 2.122 -12.198 -14.900 1.00 88.31 94 ASP A C 1
ATOM 725 O O . ASP A 1 94 ? 3.115 -12.069 -14.186 1.00 88.31 94 ASP A O 1
ATOM 729 N N . GLU A 1 95 ? 2.241 -12.422 -16.212 1.00 86.19 95 GLU A N 1
ATOM 730 C CA . GLU A 1 95 ? 3.531 -12.485 -16.918 1.00 86.19 95 GLU A CA 1
ATOM 731 C C . GLU A 1 95 ? 4.314 -11.159 -16.935 1.00 86.19 95 GLU A C 1
ATOM 733 O O . GLU A 1 95 ? 5.513 -11.170 -17.209 1.00 86.19 95 GLU A O 1
ATOM 738 N N . ASN A 1 96 ? 3.657 -10.038 -16.620 1.00 86.06 96 ASN A N 1
ATOM 739 C CA . ASN A 1 96 ? 4.247 -8.704 -16.521 1.00 86.06 96 ASN A CA 1
ATOM 740 C C . ASN A 1 96 ? 4.410 -8.254 -15.059 1.00 86.06 96 ASN A C 1
ATOM 742 O O . ASN A 1 96 ? 4.541 -7.054 -14.808 1.00 86.06 96 ASN A O 1
ATOM 746 N N . ASP A 1 97 ? 4.357 -9.195 -14.109 1.00 87.12 97 ASP A N 1
ATOM 747 C CA . ASP A 1 97 ? 4.457 -8.970 -12.662 1.00 87.12 97 ASP A CA 1
ATOM 748 C C . ASP A 1 97 ? 3.370 -8.025 -12.103 1.00 87.12 97 ASP A C 1
ATOM 750 O O . ASP A 1 97 ? 3.550 -7.369 -11.075 1.00 87.12 97 ASP A O 1
ATOM 754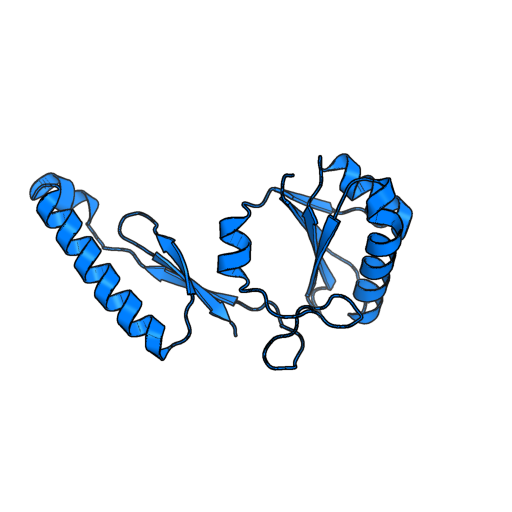 N N . ARG A 1 98 ? 2.216 -7.928 -12.786 1.00 86.94 98 ARG A N 1
ATOM 755 C CA . ARG A 1 98 ? 1.053 -7.162 -12.308 1.00 86.94 98 ARG A CA 1
ATOM 756 C C . ARG A 1 98 ? 0.267 -8.003 -11.323 1.00 86.94 98 ARG A C 1
ATOM 758 O O . ARG A 1 98 ? -0.049 -9.150 -11.620 1.00 86.94 98 ARG A O 1
ATOM 765 N N . VAL A 1 99 ? -0.122 -7.414 -10.194 1.00 86.25 99 VAL A N 1
ATOM 766 C CA . VAL A 1 99 ? -1.014 -8.072 -9.229 1.00 86.25 99 VAL A CA 1
ATOM 767 C C . VAL A 1 99 ? -2.379 -8.319 -9.877 1.00 86.25 99 VAL A C 1
ATOM 769 O O . VAL A 1 99 ? -2.979 -7.406 -10.444 1.00 86.25 99 VAL A O 1
ATOM 772 N N . ILE A 1 100 ? -2.869 -9.552 -9.780 1.00 86.62 100 ILE A N 1
ATOM 773 C CA . ILE A 1 100 ? -4.147 -10.023 -10.309 1.00 86.62 100 ILE A CA 1
ATOM 774 C C . ILE A 1 100 ? -5.055 -10.428 -9.151 1.00 86.62 100 ILE A C 1
ATOM 776 O O . ILE A 1 100 ? -4.701 -11.256 -8.313 1.00 86.62 100 ILE A O 1
ATOM 780 N N . THR A 1 101 ? -6.278 -9.909 -9.155 1.00 84.44 101 THR A N 1
ATOM 781 C CA . THR A 1 101 ? -7.341 -10.264 -8.212 1.00 84.44 101 THR A CA 1
ATOM 782 C C . THR A 1 101 ? -8.590 -10.654 -8.997 1.00 84.44 101 THR A C 1
ATOM 784 O O . THR A 1 101 ? -8.986 -9.965 -9.933 1.00 84.44 101 THR A O 1
ATOM 787 N N . ASP A 1 102 ? -9.186 -11.804 -8.669 1.00 83.94 102 ASP A N 1
ATOM 788 C CA . ASP A 1 102 ? -10.365 -12.357 -9.359 1.00 83.94 102 ASP A CA 1
ATOM 789 C C . ASP A 1 102 ? -10.228 -12.421 -10.897 1.00 83.94 102 ASP A C 1
ATOM 791 O O . ASP A 1 102 ? -11.183 -12.238 -11.655 1.00 83.94 102 ASP A O 1
ATOM 795 N N . GLY A 1 103 ? -9.010 -12.706 -11.371 1.00 85.25 103 GLY A N 1
ATOM 796 C CA . GLY A 1 103 ? -8.690 -12.834 -12.794 1.00 85.25 103 GLY A CA 1
ATOM 797 C C . GLY A 1 103 ? -8.622 -11.509 -13.559 1.00 85.25 103 GLY A C 1
ATOM 798 O O . GLY A 1 103 ? -8.633 -11.534 -14.790 1.00 85.25 103 GLY A O 1
ATOM 799 N N . GLN A 1 104 ? -8.580 -10.367 -12.869 1.00 86.06 104 GLN A N 1
ATOM 800 C CA . GLN A 1 104 ? -8.379 -9.036 -13.446 1.00 86.06 104 GLN A CA 1
ATOM 801 C C . GLN A 1 104 ? -7.192 -8.328 -12.773 1.00 86.06 104 GLN A C 1
ATOM 803 O O . GLN A 1 104 ? -6.895 -8.630 -11.617 1.00 86.06 104 GLN A O 1
ATOM 808 N N . PRO A 1 105 ? -6.518 -7.382 -13.453 1.00 85.56 105 PRO A N 1
ATOM 809 C CA . PRO A 1 105 ? -5.511 -6.545 -12.810 1.00 85.56 105 PRO A CA 1
ATOM 810 C C . PRO A 1 105 ? -6.082 -5.823 -11.586 1.00 85.56 105 PRO A C 1
ATOM 812 O O . PRO A 1 105 ? -7.126 -5.170 -11.667 1.00 85.56 105 PRO A O 1
ATOM 815 N N . ASP A 1 106 ? -5.396 -5.946 -10.455 1.00 86.38 106 ASP A N 1
ATOM 816 C CA . ASP A 1 106 ? -5.725 -5.229 -9.231 1.00 86.38 106 ASP A CA 1
ATOM 817 C C . ASP A 1 106 ? -5.521 -3.730 -9.461 1.00 86.38 106 ASP A C 1
ATOM 819 O O . ASP A 1 106 ? -4.436 -3.267 -9.810 1.00 86.38 106 ASP A O 1
ATOM 823 N N . THR A 1 107 ? -6.578 -2.953 -9.239 1.00 85.62 107 THR A N 1
ATOM 824 C CA . THR A 1 107 ? -6.538 -1.491 -9.385 1.00 85.62 107 THR A CA 1
ATOM 825 C C . THR A 1 107 ? -5.683 -0.815 -8.316 1.00 85.62 107 THR A C 1
ATOM 827 O O . THR A 1 107 ? -5.440 0.387 -8.399 1.00 85.62 107 THR A O 1
ATOM 830 N N . ALA A 1 108 ? -5.294 -1.556 -7.272 1.00 85.56 108 ALA A N 1
ATOM 831 C CA . ALA A 1 108 ? -4.647 -1.060 -6.063 1.00 85.56 108 ALA A CA 1
ATOM 832 C C . ALA A 1 108 ? -5.447 0.010 -5.307 1.00 85.56 108 ALA A C 1
ATOM 834 O O . ALA A 1 108 ? -4.972 0.573 -4.319 1.00 85.56 108 ALA A O 1
ATOM 835 N N . LEU A 1 109 ? -6.696 0.251 -5.710 1.00 86.31 109 LEU A N 1
ATOM 836 C CA . LEU A 1 109 ? -7.605 1.121 -4.997 1.00 86.31 109 LEU A CA 1
ATOM 837 C C . LEU A 1 109 ? -8.054 0.411 -3.722 1.00 86.31 109 LEU A C 1
ATOM 839 O O . LEU A 1 109 ? -8.528 -0.731 -3.749 1.00 86.31 109 LEU A O 1
ATOM 843 N N . ARG A 1 110 ? -7.881 1.090 -2.588 1.00 89.69 110 ARG A N 1
ATOM 844 C CA . ARG A 1 110 ? -8.288 0.597 -1.273 1.00 89.69 110 ARG A CA 1
ATOM 845 C C . ARG A 1 110 ? -9.180 1.614 -0.585 1.00 89.69 110 ARG A C 1
ATOM 847 O O . ARG A 1 110 ? -8.830 2.790 -0.492 1.00 89.69 110 ARG A O 1
ATOM 854 N N . ALA A 1 111 ? -10.310 1.153 -0.057 1.00 92.56 111 ALA A N 1
ATOM 855 C CA . ALA A 1 111 ? -11.086 1.926 0.902 1.00 92.56 111 ALA A CA 1
ATOM 856 C C . ALA A 1 111 ? -10.564 1.634 2.312 1.00 92.56 111 ALA A C 1
ATOM 858 O O . ALA A 1 111 ? -10.321 0.484 2.676 1.00 92.56 111 ALA A O 1
ATOM 859 N N . ILE A 1 112 ? -10.377 2.687 3.105 1.00 92.94 112 ILE A N 1
ATOM 860 C CA . ILE A 1 112 ? -9.814 2.589 4.452 1.00 92.94 112 ILE A CA 1
ATOM 861 C C . ILE A 1 112 ? -10.876 2.964 5.476 1.00 92.94 112 ILE A C 1
ATOM 863 O O . ILE A 1 112 ? -11.525 4.002 5.351 1.00 92.94 112 ILE A O 1
ATOM 867 N N . MET A 1 113 ? -11.001 2.152 6.522 1.00 94.56 113 MET A N 1
ATOM 868 C CA . MET A 1 113 ? -11.825 2.452 7.686 1.00 94.56 113 MET A CA 1
ATOM 869 C C . MET A 1 113 ? -10.966 2.456 8.946 1.00 94.56 113 MET A C 1
ATOM 871 O O . MET A 1 113 ? -10.170 1.544 9.178 1.00 94.56 113 MET A O 1
ATOM 875 N N . PHE A 1 114 ? -11.185 3.465 9.781 1.00 94.62 114 PHE A N 1
ATOM 876 C CA . PHE A 1 114 ? -10.690 3.498 11.148 1.00 94.62 114 PHE A CA 1
ATOM 877 C C . PHE A 1 114 ? -11.870 3.488 12.109 1.00 94.62 114 PHE A C 1
ATOM 879 O O . PHE A 1 114 ? -12.873 4.163 11.868 1.00 94.62 114 PHE A O 1
ATOM 886 N N . THR A 1 115 ? -11.741 2.738 13.194 1.00 95.31 115 THR A N 1
ATOM 887 C CA . THR A 1 115 ? -12.662 2.803 14.329 1.00 95.31 115 THR A CA 1
ATOM 888 C C . THR A 1 115 ? -11.936 3.340 15.554 1.00 95.31 115 THR A C 1
ATOM 890 O O . THR A 1 115 ? -10.714 3.243 15.639 1.00 95.31 115 THR A O 1
ATOM 893 N N . ASP A 1 116 ? -12.693 3.917 16.479 1.00 94.19 116 ASP A N 1
ATOM 894 C CA . ASP A 1 116 ? -12.211 4.485 17.737 1.00 94.19 116 ASP A CA 1
ATOM 895 C C . ASP A 1 116 ? -13.333 4.388 18.780 1.00 94.19 116 ASP A C 1
ATOM 897 O O . ASP A 1 116 ? -14.519 4.440 18.424 1.00 94.19 116 ASP A O 1
ATOM 901 N N . ILE A 1 117 ? -12.976 4.227 20.056 1.00 94.56 117 ILE A N 1
ATOM 902 C CA . ILE A 1 117 ? -13.940 4.250 21.159 1.00 94.56 117 ILE A CA 1
ATOM 903 C C . ILE A 1 117 ? -13.841 5.610 21.841 1.00 94.56 117 ILE A C 1
ATOM 905 O O . ILE A 1 117 ? -12.971 5.845 22.683 1.00 94.56 117 ILE A O 1
ATOM 909 N N . GLU A 1 118 ? -14.802 6.481 21.542 1.00 93.62 118 GLU A N 1
ATOM 910 C CA . GLU A 1 118 ? -14.842 7.816 22.130 1.00 93.62 118 GLU A CA 1
ATOM 911 C C . GLU A 1 118 ? -14.812 7.748 23.670 1.00 93.62 118 GLU A C 1
ATOM 913 O O . GLU A 1 118 ? -15.632 7.091 24.318 1.00 93.62 118 GLU A O 1
ATOM 918 N N . GLY A 1 119 ? -13.841 8.441 24.271 1.00 90.69 119 GLY A N 1
ATOM 919 C CA . GLY A 1 119 ? -13.696 8.521 25.725 1.00 90.69 119 GLY A CA 1
ATOM 920 C C . GLY A 1 119 ? -13.069 7.289 26.392 1.00 90.69 119 GLY A C 1
ATOM 921 O O . GLY A 1 119 ? -13.056 7.223 27.624 1.00 90.69 119 GLY A O 1
ATOM 922 N N . SER A 1 120 ? -12.501 6.345 25.635 1.00 88.75 120 SER A N 1
ATOM 923 C CA . SER A 1 120 ? -11.820 5.143 26.151 1.00 88.75 120 SER A CA 1
ATOM 924 C C . SER A 1 120 ? -10.789 5.443 27.249 1.00 88.75 120 SER A C 1
ATOM 926 O O . SER A 1 120 ? -10.782 4.802 28.301 1.00 88.75 120 SER A O 1
ATOM 928 N N . THR A 1 121 ? -9.973 6.482 27.054 1.00 88.00 121 THR A N 1
ATOM 929 C CA . THR A 1 121 ? -8.942 6.923 28.010 1.00 88.00 121 THR A CA 1
ATOM 930 C C . THR A 1 121 ? -9.558 7.342 29.346 1.00 88.00 121 THR A C 1
ATOM 932 O O . THR A 1 121 ? -9.052 7.004 30.421 1.00 88.00 121 THR A O 1
ATOM 935 N N . ALA A 1 122 ? -10.683 8.060 29.296 1.00 90.19 122 ALA A N 1
ATOM 936 C CA . ALA A 1 122 ? -11.395 8.484 30.495 1.00 90.19 122 ALA A CA 1
ATOM 937 C C . ALA A 1 122 ? -12.038 7.288 31.211 1.00 90.19 122 ALA A C 1
ATOM 939 O O . ALA A 1 122 ? -12.035 7.236 32.442 1.00 90.19 122 ALA A O 1
ATOM 940 N N . ILE A 1 123 ? -12.543 6.305 30.459 1.00 88.94 123 ILE A N 1
ATOM 941 C CA . ILE A 1 123 ? -13.110 5.066 31.006 1.00 88.94 123 ILE A CA 1
ATOM 942 C C . ILE A 1 123 ? -12.028 4.237 31.706 1.00 88.94 123 ILE A C 1
ATOM 944 O O . ILE A 1 123 ? -12.231 3.876 32.861 1.00 88.94 123 ILE A O 1
ATOM 948 N N . SER A 1 124 ? -10.869 4.009 31.077 1.00 87.81 124 SER A N 1
ATOM 949 C CA . SER A 1 124 ? -9.736 3.312 31.716 1.00 87.81 124 SER A CA 1
ATOM 950 C C . SER A 1 124 ? -9.305 4.015 33.007 1.00 87.81 124 SER A C 1
ATOM 952 O O . SER A 1 124 ? -9.171 3.371 34.045 1.00 87.81 124 SER A O 1
ATOM 954 N N . THR A 1 125 ? -9.218 5.350 32.996 1.00 90.00 125 THR A N 1
ATOM 955 C CA . THR A 1 125 ? -8.803 6.122 34.181 1.00 90.00 125 THR A CA 1
ATOM 956 C C . THR A 1 125 ? -9.824 6.064 35.322 1.00 90.00 125 THR A C 1
ATOM 958 O O . THR A 1 125 ? -9.450 5.977 36.490 1.00 90.00 125 THR A O 1
ATOM 961 N N . SER A 1 126 ? -11.118 6.162 35.008 1.00 92.19 126 SER A N 1
ATOM 962 C CA . SER A 1 126 ? -12.178 6.301 36.019 1.00 92.19 126 SER A CA 1
ATOM 963 C C . SER A 1 126 ? -12.754 4.973 36.506 1.00 92.19 126 SER A C 1
ATOM 965 O O . SER A 1 126 ? -13.205 4.895 37.647 1.00 92.19 126 SER A O 1
ATOM 967 N N . GLN A 1 127 ? -12.757 3.945 35.656 1.00 90.06 127 GLN A N 1
ATOM 968 C CA . GLN A 1 127 ? -13.391 2.649 35.921 1.00 90.06 127 GLN A CA 1
ATOM 969 C C . GLN A 1 127 ? -12.391 1.488 35.991 1.00 90.06 127 GLN A C 1
ATOM 971 O O . GLN A 1 127 ? -12.777 0.378 36.353 1.00 90.06 127 GLN A O 1
ATOM 976 N N . GLY A 1 128 ? -11.114 1.747 35.704 1.00 91.69 128 GLY A N 1
ATOM 977 C CA . GLY A 1 128 ? -10.046 0.758 35.747 1.00 91.69 128 GLY A CA 1
ATOM 978 C C . GLY A 1 128 ? -9.914 -0.061 34.464 1.00 91.69 128 GLY A C 1
ATOM 979 O O . GLY A 1 128 ? -10.796 -0.093 33.598 1.00 91.69 128 GLY A O 1
ATOM 980 N N . ASP A 1 129 ? -8.780 -0.748 34.362 1.00 90.75 129 ASP A N 1
ATOM 981 C CA . ASP A 1 129 ? -8.357 -1.433 33.140 1.00 90.75 129 ASP A CA 1
ATOM 982 C C . ASP A 1 129 ? -9.260 -2.611 32.765 1.00 90.75 129 ASP A C 1
ATOM 984 O O . ASP A 1 129 ? -9.530 -2.809 31.585 1.00 90.75 129 ASP A O 1
ATOM 988 N N . ASP A 1 130 ? -9.805 -3.348 33.738 1.00 93.00 130 ASP A N 1
ATOM 989 C CA . ASP A 1 130 ? -10.689 -4.491 33.463 1.00 93.00 130 ASP A CA 1
ATOM 990 C C . ASP A 1 130 ? -11.944 -4.073 32.678 1.00 93.00 130 ASP A C 1
ATOM 992 O O . ASP A 1 130 ? -12.359 -4.753 31.734 1.00 93.00 130 ASP A O 1
ATOM 996 N N . VAL A 1 131 ? -12.529 -2.923 33.032 1.00 92.00 131 VAL A N 1
ATOM 997 C CA . VAL A 1 131 ? -13.708 -2.373 32.349 1.00 92.00 131 VAL A CA 1
ATOM 998 C C . VAL A 1 131 ? -13.341 -1.892 30.948 1.00 92.00 131 VAL A C 1
ATOM 1000 O O . VAL A 1 131 ? -14.067 -2.174 29.992 1.00 92.00 131 VAL A O 1
ATOM 1003 N N . ALA A 1 132 ? -12.206 -1.205 30.804 1.00 91.50 132 ALA A N 1
ATOM 1004 C CA . ALA A 1 132 ? -11.723 -0.743 29.507 1.00 91.50 132 ALA A CA 1
ATOM 1005 C C . ALA A 1 132 ? -11.417 -1.914 28.561 1.00 91.50 132 ALA A C 1
ATOM 1007 O O . ALA A 1 132 ? -11.825 -1.895 27.401 1.00 91.50 132 ALA A O 1
ATOM 1008 N N . VAL A 1 133 ? -10.781 -2.974 29.063 1.00 92.56 133 VAL A N 1
ATOM 1009 C CA . VAL A 1 133 ? -10.485 -4.186 28.292 1.00 92.56 133 VAL A CA 1
ATOM 1010 C C . VAL A 1 133 ? -11.767 -4.870 27.818 1.00 92.56 133 VAL A C 1
ATOM 1012 O O . VAL A 1 133 ? -11.828 -5.300 26.666 1.00 92.56 133 VAL A O 1
ATOM 1015 N N . GLU A 1 134 ? -12.806 -4.975 28.653 1.00 94.31 134 GLU A N 1
ATOM 1016 C CA . GLU A 1 134 ? -14.073 -5.573 28.207 1.00 94.31 134 GLU A CA 1
ATOM 1017 C C . GLU A 1 134 ? -14.799 -4.698 27.175 1.00 94.31 134 GLU A C 1
ATOM 1019 O O . GLU A 1 134 ? -15.404 -5.224 26.237 1.00 94.31 134 GLU A O 1
ATOM 1024 N N . LEU A 1 135 ? -14.697 -3.370 27.290 1.00 93.75 135 LEU A N 1
ATOM 1025 C CA . LEU A 1 135 ? -15.237 -2.447 26.293 1.00 93.75 135 LEU A CA 1
ATOM 1026 C C . LEU A 1 135 ? -14.549 -2.624 24.932 1.00 93.75 135 LEU A C 1
ATOM 1028 O O . LEU A 1 135 ? -15.244 -2.786 23.927 1.00 93.75 135 LEU A O 1
ATOM 1032 N N . VAL A 1 136 ? -13.213 -2.689 24.908 1.00 94.50 136 VAL A N 1
ATOM 1033 C CA . VAL A 1 136 ? -12.433 -2.962 23.687 1.00 94.50 136 VAL A CA 1
ATOM 1034 C C . VAL A 1 136 ? -12.798 -4.329 23.107 1.00 94.50 136 VAL A C 1
ATOM 1036 O O . VAL A 1 136 ? -13.122 -4.431 21.930 1.00 94.50 136 VAL A O 1
ATOM 1039 N N . LYS A 1 137 ? -12.884 -5.383 23.929 1.00 94.69 137 LYS A N 1
ATOM 1040 C CA . LYS A 1 137 ? -13.319 -6.714 23.459 1.00 94.69 137 LYS A CA 1
ATOM 1041 C C . LYS A 1 137 ? -14.711 -6.690 22.837 1.00 94.69 137 LYS A C 1
ATOM 1043 O O . LYS A 1 137 ? -14.972 -7.405 21.869 1.00 94.69 137 LYS A O 1
ATOM 1048 N N . ARG A 1 138 ? -15.638 -5.909 23.397 1.00 95.50 138 ARG A N 1
ATOM 1049 C CA . ARG A 1 138 ? -16.986 -5.766 22.841 1.00 95.50 138 ARG A CA 1
ATOM 1050 C C . ARG A 1 138 ? -16.962 -5.029 21.506 1.00 95.50 138 ARG A C 1
ATOM 1052 O O . ARG A 1 138 ? -17.619 -5.503 20.583 1.00 95.50 138 ARG A O 1
ATOM 1059 N N . HIS A 1 139 ? -16.226 -3.926 21.416 1.00 96.12 139 HIS A N 1
ATOM 1060 C CA . HIS A 1 139 ? -15.989 -3.214 20.162 1.00 96.12 139 HIS A CA 1
ATOM 1061 C C . HIS A 1 139 ? -15.426 -4.168 19.101 1.00 96.12 139 HIS A C 1
ATOM 1063 O O . HIS A 1 139 ? -16.009 -4.309 18.027 1.00 96.12 139 HIS A O 1
ATOM 1069 N N . ASP A 1 140 ? -14.389 -4.931 19.447 1.00 95.62 140 ASP A N 1
ATOM 1070 C CA . ASP A 1 140 ? -13.720 -5.830 18.516 1.00 95.62 140 ASP A CA 1
ATOM 1071 C C . ASP A 1 140 ? -14.637 -6.923 17.977 1.00 95.62 140 ASP A C 1
ATOM 1073 O O . ASP A 1 140 ? -14.581 -7.248 16.792 1.00 95.62 140 ASP A O 1
ATOM 1077 N N . ARG A 1 141 ? -15.514 -7.473 18.827 1.00 95.88 141 ARG A N 1
ATOM 1078 C CA . ARG A 1 141 ? -16.531 -8.444 18.399 1.00 95.88 141 ARG A CA 1
ATOM 1079 C C . ARG A 1 141 ? -17.509 -7.843 17.390 1.00 95.88 141 ARG A C 1
ATOM 1081 O O . ARG A 1 141 ? -17.838 -8.510 16.417 1.00 95.88 141 ARG A O 1
ATOM 1088 N N . VAL A 1 142 ? -17.969 -6.611 17.616 1.00 95.38 142 VAL A N 1
ATOM 1089 C CA . VAL A 1 142 ? -18.920 -5.935 16.716 1.00 95.38 142 VAL A CA 1
ATOM 1090 C C . VAL A 1 142 ? -18.270 -5.633 15.372 1.00 95.38 142 VAL A C 1
ATOM 1092 O O . VAL A 1 142 ? -18.856 -5.946 14.339 1.00 95.38 142 VAL A O 1
ATOM 1095 N N . VAL A 1 143 ? -17.057 -5.071 15.380 1.00 95.19 143 VAL A N 1
ATOM 1096 C CA . VAL A 1 143 ? -16.338 -4.753 14.142 1.00 95.19 143 VAL A CA 1
ATOM 1097 C C . VAL A 1 143 ? -16.062 -6.030 13.356 1.00 95.19 143 VAL A C 1
ATOM 1099 O O . VAL A 1 143 ? -16.440 -6.103 12.195 1.00 95.19 143 VAL A O 1
ATOM 1102 N N . ARG A 1 144 ? -15.501 -7.075 13.982 1.00 95.06 144 ARG A N 1
ATOM 1103 C CA . ARG A 1 144 ? -15.207 -8.348 13.297 1.00 95.06 144 ARG A CA 1
ATOM 1104 C C . ARG A 1 144 ? -16.440 -8.977 12.658 1.00 95.06 144 ARG A C 1
ATOM 1106 O O . ARG A 1 144 ? -16.366 -9.348 11.495 1.00 95.06 144 ARG A O 1
ATOM 1113 N N . ALA A 1 145 ? -17.561 -9.026 13.378 1.00 94.50 145 ALA A N 1
ATOM 1114 C CA . ALA A 1 145 ? -18.808 -9.557 12.832 1.00 94.50 145 ALA A CA 1
ATOM 1115 C C . ALA A 1 145 ? -19.278 -8.774 11.593 1.00 94.50 145 ALA A C 1
ATOM 1117 O O . ALA A 1 145 ? -19.718 -9.373 10.623 1.00 94.50 145 ALA A O 1
ATOM 1118 N N . ALA A 1 146 ? -19.141 -7.444 11.588 1.00 93.75 146 ALA A N 1
ATOM 1119 C CA . ALA A 1 146 ? -19.482 -6.635 10.418 1.00 93.75 146 ALA A CA 1
ATOM 1120 C C . ALA A 1 146 ? -18.512 -6.841 9.238 1.00 93.75 146 ALA A C 1
ATOM 1122 O O . ALA A 1 146 ? -18.915 -6.724 8.084 1.00 93.75 146 ALA A O 1
ATOM 1123 N N . LEU A 1 147 ? -17.234 -7.128 9.508 1.00 94.25 147 LEU A N 1
ATOM 1124 C CA . LEU A 1 147 ? -16.238 -7.356 8.457 1.00 94.25 147 LEU A CA 1
ATOM 1125 C C . LEU A 1 147 ? -16.398 -8.711 7.761 1.00 94.25 147 LEU A C 1
ATOM 1127 O O . LEU A 1 147 ? -16.084 -8.791 6.575 1.00 94.25 147 LEU A O 1
ATOM 1131 N N . GLU A 1 148 ? -16.888 -9.736 8.466 1.00 90.56 148 GLU A N 1
ATOM 1132 C CA . GLU A 1 148 ? -17.151 -11.069 7.896 1.00 90.56 148 GLU A CA 1
ATOM 1133 C C . GLU A 1 148 ? -18.096 -10.998 6.685 1.00 90.56 148 GLU A C 1
ATOM 1135 O O . GLU A 1 148 ? -17.853 -11.669 5.684 1.00 90.56 148 GLU A O 1
ATOM 1140 N N . ASP A 1 149 ? -19.103 -10.123 6.735 1.00 89.75 149 ASP A N 1
ATOM 1141 C CA . ASP A 1 149 ? -20.082 -9.954 5.653 1.00 89.75 149 ASP A CA 1
ATOM 1142 C C . ASP A 1 149 ? -19.627 -8.968 4.559 1.00 89.75 149 ASP A C 1
ATOM 1144 O O . ASP A 1 149 ? -20.128 -9.006 3.435 1.00 89.75 149 ASP A O 1
ATOM 1148 N N . CYS A 1 150 ? -18.682 -8.075 4.872 1.00 90.50 150 CYS A N 1
ATOM 1149 C CA . CYS A 1 150 ? -18.284 -6.956 4.008 1.00 90.50 150 CYS A CA 1
ATOM 1150 C C . CYS A 1 150 ? -16.905 -7.127 3.345 1.00 90.50 150 CYS A C 1
ATOM 1152 O O . CYS A 1 150 ? -16.471 -6.235 2.619 1.00 90.50 150 CYS A O 1
ATOM 1154 N N . GLY A 1 151 ? -16.189 -8.225 3.613 1.00 87.56 151 GLY A N 1
ATOM 1155 C CA . GLY A 1 151 ? -14.892 -8.520 2.987 1.00 87.56 151 GLY A CA 1
ATOM 1156 C C . GLY A 1 151 ? -13.733 -7.623 3.443 1.00 87.56 151 GLY A C 1
ATOM 1157 O O . GLY A 1 151 ? -12.750 -7.471 2.721 1.00 87.56 151 GLY A O 1
ATOM 1158 N N . GLY A 1 152 ? -13.826 -7.007 4.625 1.00 91.56 152 GLY A N 1
ATOM 1159 C CA . GLY A 1 152 ? -12.773 -6.124 5.135 1.00 91.56 152 GLY A CA 1
ATOM 1160 C C . GLY A 1 152 ? -11.636 -6.869 5.827 1.00 91.56 152 GLY A C 1
ATOM 1161 O O . GLY A 1 152 ? -11.857 -7.819 6.580 1.00 91.56 152 GLY A O 1
ATOM 1162 N N . ARG A 1 153 ? -10.401 -6.397 5.633 1.00 91.00 153 ARG A N 1
ATOM 1163 C CA . ARG A 1 153 ? -9.200 -6.950 6.270 1.00 91.00 153 ARG A CA 1
ATOM 1164 C C . ARG A 1 153 ? -8.701 -6.033 7.374 1.00 91.00 153 ARG A C 1
ATOM 1166 O O . ARG A 1 153 ? -8.349 -4.883 7.125 1.00 91.00 153 ARG A O 1
ATOM 1173 N N . ILE A 1 154 ? -8.630 -6.550 8.597 1.00 92.69 154 ILE A N 1
ATOM 1174 C CA . ILE A 1 154 ? -8.006 -5.828 9.711 1.00 92.69 154 ILE A CA 1
ATOM 1175 C C . ILE A 1 154 ? -6.501 -5.760 9.444 1.00 92.69 154 ILE A C 1
ATOM 1177 O O . ILE A 1 154 ? -5.830 -6.789 9.417 1.00 92.69 154 ILE A O 1
ATOM 1181 N N . VAL A 1 155 ? -5.985 -4.545 9.261 1.00 91.38 155 VAL A N 1
ATOM 1182 C CA . VAL A 1 155 ? -4.553 -4.274 9.099 1.00 91.38 155 VAL A CA 1
ATOM 1183 C C . VAL A 1 155 ? -3.889 -4.275 10.467 1.00 91.38 155 VAL A C 1
ATOM 1185 O O . VAL A 1 155 ? -2.962 -5.026 10.722 1.00 91.38 155 VAL A O 1
ATOM 1188 N N . LYS A 1 156 ? -4.387 -3.471 11.408 1.00 89.56 156 LYS A N 1
ATOM 1189 C CA . LYS A 1 156 ? -3.866 -3.475 12.780 1.00 89.56 156 LYS A CA 1
ATOM 1190 C C . LYS A 1 156 ? -4.882 -2.966 13.785 1.00 89.56 156 LYS A C 1
ATOM 1192 O O . LYS A 1 156 ? -5.809 -2.237 13.439 1.00 89.56 156 LYS A O 1
ATOM 1197 N N . HIS A 1 157 ? -4.634 -3.295 15.046 1.00 90.69 157 HIS A N 1
ATOM 1198 C CA . HIS A 1 157 ? -5.267 -2.625 16.175 1.00 90.69 157 HIS A CA 1
ATOM 1199 C C . HIS A 1 157 ? -4.538 -1.310 16.483 1.00 90.69 157 HIS A C 1
ATOM 1201 O O . HIS A 1 157 ? -3.311 -1.230 16.373 1.00 90.69 157 HIS A O 1
ATOM 1207 N N . THR A 1 158 ? -5.288 -0.291 16.895 1.00 85.81 158 THR A N 1
ATOM 1208 C CA . THR A 1 158 ? -4.766 1.024 17.311 1.00 85.81 158 THR A CA 1
ATOM 1209 C C . THR A 1 158 ? -4.952 1.276 18.808 1.00 85.81 158 THR A C 1
ATOM 1211 O O . THR A 1 158 ? -4.895 2.415 19.252 1.00 85.81 158 THR A O 1
ATOM 1214 N N . GLY A 1 159 ? -5.128 0.206 19.591 1.00 87.50 159 GLY A N 1
ATOM 1215 C CA . GLY A 1 159 ? -5.442 0.259 21.018 1.00 87.50 159 GLY A CA 1
ATOM 1216 C C . GLY A 1 159 ? -6.917 -0.042 21.241 1.00 87.50 159 GLY A C 1
ATOM 1217 O O . GLY A 1 159 ? -7.295 -1.200 21.390 1.00 87.50 159 GLY A O 1
ATOM 1218 N N . ASP A 1 160 ? -7.738 0.996 21.226 1.00 91.81 160 ASP A N 1
ATOM 1219 C CA . ASP A 1 160 ? -9.198 0.947 21.334 1.00 91.81 160 ASP A CA 1
ATOM 1220 C C . ASP A 1 160 ? -9.917 0.919 19.976 1.00 91.81 160 ASP A C 1
ATOM 1222 O O . ASP A 1 160 ? -11.133 0.761 19.920 1.00 91.81 160 ASP A O 1
ATOM 1226 N N . GLY A 1 161 ? -9.161 1.038 18.889 1.00 93.62 161 GLY A N 1
ATOM 1227 C CA . GLY A 1 161 ? -9.661 1.060 17.526 1.00 93.62 161 GLY A CA 1
ATOM 1228 C C . GLY A 1 161 ? -9.065 -0.012 16.619 1.00 93.62 161 GLY A C 1
ATOM 1229 O O . GLY A 1 161 ? -8.176 -0.790 16.995 1.00 93.62 161 GLY A O 1
ATOM 1230 N N . MET A 1 162 ? -9.542 -0.024 15.377 1.00 94.38 162 MET A N 1
ATOM 1231 C CA . MET A 1 162 ? -9.020 -0.853 14.293 1.00 94.38 162 MET A CA 1
ATOM 1232 C C . MET A 1 162 ? -8.761 -0.025 13.043 1.00 94.38 162 MET A C 1
ATOM 1234 O O . MET A 1 162 ? -9.557 0.835 12.684 1.00 94.38 162 MET A O 1
ATOM 1238 N N . PHE A 1 163 ? -7.680 -0.355 12.343 1.00 93.75 163 PHE A N 1
ATOM 1239 C CA . PHE A 1 163 ? -7.435 0.038 10.961 1.00 93.75 163 PHE A CA 1
ATOM 1240 C C . PHE A 1 163 ? -7.806 -1.137 10.055 1.00 93.75 163 PHE A C 1
ATOM 1242 O O . PHE A 1 163 ? -7.229 -2.220 10.174 1.00 93.75 163 PHE A O 1
ATOM 1249 N N . VAL A 1 164 ? -8.759 -0.917 9.154 1.00 94.56 164 VAL A N 1
ATOM 1250 C CA . VAL A 1 164 ? -9.277 -1.898 8.201 1.00 94.56 164 VAL A CA 1
ATOM 1251 C C . VAL A 1 164 ? -9.071 -1.400 6.768 1.00 94.56 164 VAL A C 1
ATOM 1253 O O . VAL A 1 164 ? -9.258 -0.216 6.486 1.00 94.56 164 VAL A O 1
ATOM 1256 N N . SER A 1 165 ? -8.704 -2.315 5.874 1.00 93.62 165 SER A N 1
ATOM 1257 C CA . SER A 1 165 ? -8.579 -2.099 4.429 1.00 93.62 165 SER A CA 1
ATOM 1258 C C . SER A 1 165 ? -9.608 -2.945 3.677 1.00 93.62 165 SER A C 1
ATOM 1260 O O . SER A 1 165 ? -9.871 -4.087 4.061 1.00 93.62 165 SER A O 1
ATOM 1262 N N . PHE A 1 166 ? -10.168 -2.395 2.605 1.00 91.25 166 PHE A N 1
ATOM 1263 C CA . PHE A 1 166 ? -11.091 -3.070 1.695 1.00 91.25 166 PHE A CA 1
ATOM 1264 C C . PHE A 1 166 ? -10.570 -2.935 0.264 1.00 91.25 166 PHE A C 1
ATOM 1266 O O . PHE A 1 166 ? -10.167 -1.843 -0.146 1.00 91.25 166 PHE A O 1
ATOM 1273 N N . THR A 1 167 ? -10.589 -4.031 -0.492 1.00 86.69 167 THR A N 1
ATOM 1274 C CA . THR A 1 167 ? -10.391 -4.004 -1.948 1.00 86.69 167 THR A CA 1
ATOM 1275 C C . THR A 1 167 ? -11.616 -3.362 -2.598 1.00 86.69 167 THR A C 1
ATOM 1277 O O . THR A 1 167 ? -12.741 -3.659 -2.189 1.00 86.69 167 THR A O 1
ATOM 1280 N N . SER A 1 168 ? -11.397 -2.439 -3.538 1.00 70.56 168 SER A N 1
ATOM 1281 C CA . SER A 1 168 ? -12.481 -1.795 -4.293 1.00 70.56 168 SER A CA 1
ATOM 1282 C C . SER A 1 168 ? -13.027 -2.674 -5.409 1.00 70.56 168 SER A C 1
ATOM 1284 O O . SER A 1 168 ? -12.277 -3.546 -5.892 1.00 70.56 168 SER A O 1
#

Sequence (168 aa):
MPLYMDVHPGLGDATPEDVAE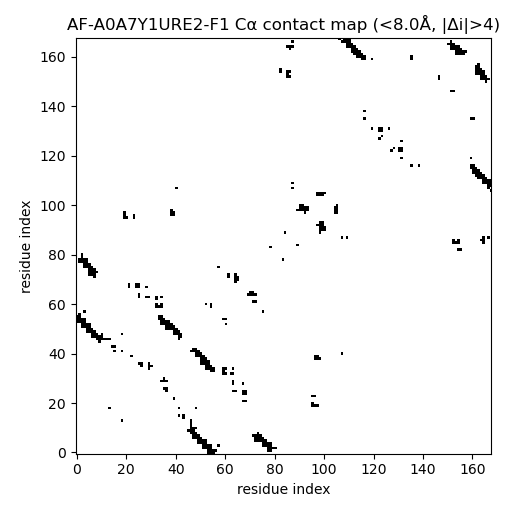AHLHDLQIQDEYGVRFLSYWFSDPEGKAFCLVEAPDVASMTACHKAAHGLMPHEVIEVGAPTLEQFMGYTEVDENDRVITDGQPDTALRAIMFTDIEGSTAISTSQGDDVAVELVKRHDRVVRAALEDCGGRIVKHTGDGMFVSFTS

Foldseek 3Di:
DWKKKFKDFDQDPDDPVNVLQLVVLLCVCVVVLVKDWQAKAADPPRGMIITIMDHPDLVSSQVSSCVRPNDGTPDMDTDDVLLVCLAQVADDADPSRFTDDPNHGQNSDKDKDKDADPCLVVCCVPVNDVRSVVQLVVVVVVVVVVCVVVVWGFSDAPRSMTIIIDRD

Radius of gyration: 20.04 Å; Cα contacts (8 Å, |Δi|>4): 265; chains: 1; bounding box: 44×27×57 Å

Mean predicted aligned error: 5.27 Å